Protein AF-H1VXU2-F1 (afdb_monomer_lite)

Foldseek 3Di:
DDDDDDDDDDDPPPDDDPPQDDLVLADPLLLVLVLVVLLQVQAAEDEPVGDDDPVSYHYDYPVVLVVVLVVQQVPDPDGDDSVVVNCVRRDRLSPPPVSSSVVSNVLVPDDSVVNVVSSVVSVVVD

pLDDT: mean 88.72, std 13.79, range [36.28, 97.75]

Second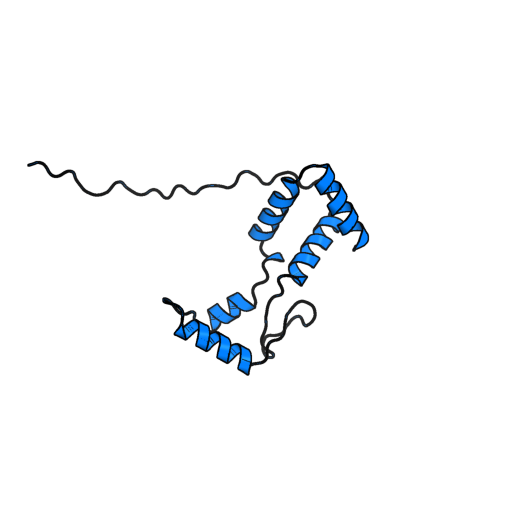ary structure (DSSP, 8-state):
--PPPP---------PPPPPPP-TTS-HHHHHHHHHHHHHHS-EEE-TTT---TTTEEE--HHHHHHHHHHHHHH-SSPPPHHHHHHHHH--GGG-HHHHHHHHHHHHTS-HHHHHHHHHHHHHT-

Sequence (126 aa):
MTTLPKTVPGTAVQVQLPALPTSDFWSETQWAVMMSLLEAVLPSISRPSTLSDPTNQVRVPEADYAAALQLAQNTMKKPPSEEKFQEYLAHNPAKEPKFVESITRTVAALAPAAQRQLGGVMSSLA

Radius of gyration: 21.68 Å; chains: 1; bounding box: 68×40×45 Å

Structure (mmCIF, N/CA/C/O backbone):
data_AF-H1VXU2-F1
#
_entry.id   AF-H1VXU2-F1
#
loop_
_atom_site.group_PDB
_atom_site.id
_atom_site.type_symbol
_atom_site.label_atom_id
_atom_site.label_alt_id
_atom_site.label_comp_id
_atom_site.label_asym_id
_atom_site.label_entity_id
_atom_site.label_seq_id
_atom_site.pdbx_PDB_ins_code
_atom_site.Cartn_x
_atom_site.Cartn_y
_atom_site.Cartn_z
_atom_site.occupancy
_atom_site.B_iso_or_equiv
_atom_site.auth_seq_id
_atom_site.auth_comp_id
_atom_site.auth_asym_id
_atom_site.auth_atom_id
_atom_site.pdbx_PDB_model_num
ATOM 1 N N . MET A 1 1 ? -49.268 27.243 -21.255 1.00 42.94 1 MET A N 1
ATOM 2 C CA . MET A 1 1 ? -48.640 26.507 -20.141 1.00 42.94 1 MET A CA 1
ATOM 3 C C . MET A 1 1 ? -48.536 25.053 -20.564 1.00 42.94 1 MET A C 1
ATOM 5 O O . MET A 1 1 ? -49.566 24.403 -20.651 1.00 42.94 1 MET A O 1
ATOM 9 N N . THR A 1 2 ? -47.333 24.574 -20.877 1.00 36.28 2 THR A N 1
ATOM 10 C CA . THR A 1 2 ? -47.090 23.156 -21.184 1.00 36.28 2 THR A CA 1
ATOM 11 C C .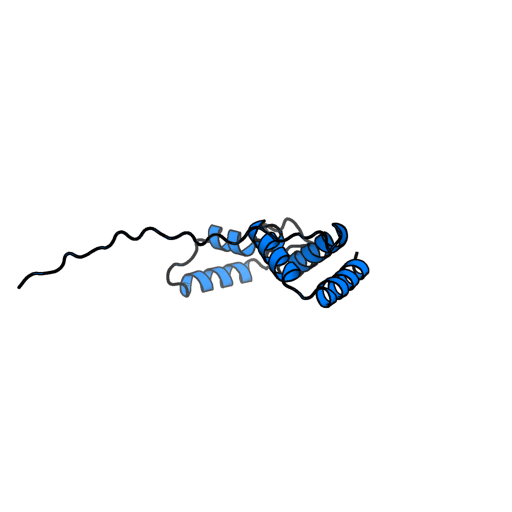 THR A 1 2 ? -45.840 22.751 -20.422 1.00 36.28 2 THR A C 1
ATOM 13 O O . THR A 1 2 ? -44.735 23.180 -20.741 1.00 36.28 2 THR A O 1
ATOM 16 N N . THR A 1 3 ? -46.044 22.018 -19.336 1.00 47.22 3 THR A N 1
ATOM 17 C CA . THR A 1 3 ? -44.997 21.490 -18.464 1.00 47.22 3 THR A CA 1
ATOM 18 C C . THR A 1 3 ? -44.279 20.343 -19.166 1.00 47.22 3 THR A C 1
ATOM 20 O O . THR A 1 3 ? -44.913 19.354 -19.533 1.00 47.22 3 THR A O 1
ATOM 23 N N . LEU A 1 4 ? -42.963 20.476 -19.345 1.00 42.34 4 LEU A N 1
ATOM 24 C CA . LEU A 1 4 ? -42.095 19.411 -19.844 1.00 42.34 4 LEU A CA 1
ATOM 25 C C . LEU A 1 4 ? -42.043 18.267 -18.806 1.00 42.34 4 LEU A C 1
ATOM 27 O O . LEU A 1 4 ? -41.849 18.553 -17.619 1.00 42.34 4 LEU A O 1
ATOM 31 N N . PRO A 1 5 ? -42.213 16.991 -19.195 1.00 41.78 5 PRO A N 1
ATOM 32 C CA . PRO A 1 5 ? -42.133 15.880 -18.259 1.00 41.78 5 PRO A CA 1
ATOM 33 C C . PRO A 1 5 ? -40.711 15.679 -17.719 1.00 41.78 5 PRO A C 1
ATOM 35 O O . PRO A 1 5 ? -39.707 15.784 -18.421 1.00 41.78 5 PRO A O 1
ATOM 38 N N . LYS A 1 6 ? -40.673 15.390 -16.418 1.00 57.94 6 LYS A N 1
ATOM 39 C CA . LYS A 1 6 ? -39.517 15.076 -15.575 1.00 57.94 6 LYS A CA 1
ATOM 40 C C . LYS A 1 6 ? -39.040 13.642 -15.877 1.00 57.94 6 LYS A C 1
ATOM 42 O O . LYS A 1 6 ? -39.880 12.760 -16.009 1.00 57.94 6 LYS A O 1
ATOM 47 N N . THR A 1 7 ? -37.716 13.432 -15.862 1.00 48.66 7 THR A N 1
ATOM 48 C CA . THR A 1 7 ? -36.933 12.165 -15.925 1.00 48.66 7 THR A CA 1
ATOM 49 C C . THR A 1 7 ? -36.453 11.673 -17.304 1.00 48.66 7 THR A C 1
ATOM 51 O O . THR A 1 7 ? -37.210 11.149 -18.110 1.00 48.66 7 THR A O 1
ATOM 54 N N . VAL A 1 8 ? -35.134 11.791 -17.523 1.00 57.72 8 VAL A N 1
ATOM 55 C CA . VAL A 1 8 ? -34.362 11.012 -18.504 1.00 57.72 8 VAL A CA 1
ATOM 56 C C . VAL A 1 8 ? -33.832 9.769 -17.771 1.00 57.72 8 VAL A C 1
ATOM 58 O O . VAL A 1 8 ? -33.260 9.935 -16.689 1.00 57.72 8 VAL A O 1
ATOM 61 N N . PRO A 1 9 ? -34.012 8.540 -18.290 1.00 51.91 9 PRO A N 1
ATOM 62 C CA . PRO A 1 9 ? -33.520 7.325 -17.644 1.00 51.91 9 PRO A CA 1
ATOM 63 C C . PRO A 1 9 ? -31.990 7.341 -17.554 1.00 51.91 9 PRO A C 1
ATOM 65 O O . PRO A 1 9 ? -31.288 7.279 -18.563 1.00 51.91 9 PRO A O 1
ATOM 68 N N . GLY A 1 10 ? -31.472 7.435 -16.330 1.00 60.53 10 GLY A N 1
ATOM 69 C CA . GLY A 1 10 ? -30.048 7.340 -16.034 1.00 60.53 10 GLY A CA 1
ATOM 70 C C . GLY A 1 10 ? -29.547 5.917 -16.249 1.00 60.53 10 GLY A C 1
ATOM 71 O O . GLY A 1 10 ? -29.593 5.096 -15.338 1.00 60.53 10 GLY A O 1
ATOM 72 N N . THR A 1 11 ? -29.051 5.625 -17.449 1.00 55.53 11 THR A N 1
ATOM 73 C CA . THR A 1 11 ? -28.187 4.461 -17.658 1.00 55.53 11 THR A CA 1
ATOM 74 C C . THR A 1 11 ? -26.827 4.815 -17.075 1.00 55.53 11 THR A C 1
ATOM 76 O O . THR A 1 11 ? -26.173 5.742 -17.551 1.00 55.53 11 THR A O 1
ATOM 79 N N . ALA A 1 12 ? -26.413 4.124 -16.014 1.00 60.25 12 ALA A N 1
ATOM 80 C CA . ALA A 1 12 ? -25.062 4.254 -15.489 1.00 60.25 12 ALA A CA 1
ATOM 81 C C . ALA A 1 12 ? -24.074 3.822 -16.583 1.00 60.25 12 ALA A C 1
ATOM 83 O O . ALA A 1 12 ? -23.939 2.632 -16.867 1.00 60.25 12 ALA A O 1
ATOM 84 N N . VAL A 1 13 ? -23.412 4.784 -17.229 1.00 66.00 13 VAL A N 1
ATOM 85 C CA . VAL A 1 13 ? -22.308 4.500 -18.149 1.00 66.00 13 VAL A CA 1
ATOM 86 C C . VAL A 1 13 ? -21.151 3.992 -17.295 1.00 66.00 13 VAL A C 1
ATOM 88 O O . VAL A 1 13 ? -20.478 4.765 -16.617 1.00 66.00 13 VAL A O 1
ATOM 91 N N . GLN A 1 14 ? -20.967 2.674 -17.268 1.00 65.88 14 GLN A N 1
ATOM 92 C CA . GLN A 1 14 ? -19.825 2.045 -16.615 1.00 65.88 14 GLN A CA 1
ATOM 93 C C . GLN A 1 14 ? -18.578 2.376 -17.439 1.00 65.88 14 GLN A C 1
ATOM 95 O O . GLN A 1 14 ? -18.378 1.827 -18.522 1.00 65.88 14 GLN A O 1
ATOM 100 N N . VAL A 1 15 ? -17.762 3.311 -16.950 1.00 74.75 15 VAL A N 1
ATOM 101 C CA . VAL A 1 15 ? -16.468 3.632 -17.560 1.00 74.75 15 VAL A CA 1
ATOM 102 C C . VAL A 1 15 ? -15.545 2.438 -17.338 1.00 74.75 15 VAL A C 1
ATOM 104 O O . VAL A 1 15 ? -15.127 2.165 -16.215 1.00 74.75 15 VAL A O 1
ATOM 107 N N . GLN A 1 16 ? -15.262 1.698 -18.406 1.00 78.88 16 GLN A N 1
ATOM 108 C CA . GLN A 1 16 ? -14.324 0.581 -18.375 1.00 78.88 16 GLN A CA 1
ATOM 109 C C . GLN A 1 16 ? -12.904 1.116 -18.538 1.00 78.88 16 GLN A C 1
ATOM 111 O O . GLN A 1 16 ? -12.630 1.916 -19.436 1.00 78.88 16 GLN A O 1
ATOM 116 N N . LEU A 1 17 ? -11.998 0.681 -17.661 1.00 79.44 17 LEU A N 1
ATOM 117 C CA . LEU A 1 17 ? -10.579 0.970 -17.833 1.00 79.44 17 LEU A CA 1
ATOM 118 C C . LEU A 1 17 ? -10.082 0.298 -19.126 1.00 79.44 17 LEU A C 1
ATOM 120 O O . LEU A 1 17 ? -10.545 -0.800 -19.449 1.00 79.44 17 LEU A O 1
ATOM 124 N N . PRO A 1 18 ? -9.133 0.917 -19.854 1.00 83.19 18 PRO A N 1
ATOM 125 C CA . PRO A 1 18 ? -8.482 0.276 -20.994 1.00 83.19 18 PRO A CA 1
ATOM 126 C C . PRO A 1 18 ? -7.907 -1.093 -20.613 1.00 83.19 18 PRO A C 1
ATOM 128 O O . PRO A 1 18 ? -7.667 -1.351 -19.435 1.00 83.19 18 PRO A O 1
ATOM 131 N N . ALA A 1 19 ? -7.610 -1.961 -21.581 1.00 85.50 19 ALA A N 1
ATOM 132 C CA . ALA A 1 19 ? -6.907 -3.215 -21.295 1.00 85.50 19 ALA A CA 1
ATOM 133 C C . ALA A 1 19 ? -5.612 -2.963 -20.494 1.00 85.50 19 ALA A C 1
ATOM 135 O O . ALA A 1 19 ? -5.022 -1.877 -20.570 1.00 85.50 19 ALA A O 1
ATOM 136 N N . LEU A 1 20 ? -5.210 -3.922 -19.656 1.00 84.94 20 LEU A N 1
ATOM 137 C CA . LEU A 1 20 ? -3.967 -3.802 -18.897 1.00 84.94 20 LEU A CA 1
ATOM 138 C C . LEU A 1 20 ? -2.783 -3.767 -19.888 1.00 84.94 20 LEU A C 1
ATOM 140 O O . LEU A 1 20 ? -2.749 -4.602 -20.794 1.00 84.94 20 LEU A O 1
ATOM 144 N N . PRO A 1 21 ? -1.857 -2.796 -19.779 1.00 84.81 21 PRO A N 1
ATOM 145 C CA . PRO A 1 21 ? -0.673 -2.752 -20.632 1.00 84.81 21 PRO A CA 1
ATOM 146 C C . PRO A 1 21 ? 0.242 -3.951 -20.353 1.00 84.81 21 PRO A C 1
ATOM 148 O O . PRO A 1 21 ? 0.149 -4.576 -19.294 1.00 84.81 21 PRO A O 1
ATOM 151 N N . THR A 1 22 ? 1.139 -4.266 -21.290 1.00 85.56 22 THR A N 1
ATOM 152 C CA . THR A 1 22 ? 2.119 -5.338 -21.080 1.00 85.56 22 THR A CA 1
ATOM 153 C C . THR A 1 22 ? 3.061 -4.983 -19.926 1.00 85.56 22 THR A C 1
ATOM 155 O O . THR A 1 22 ? 3.445 -3.827 -19.743 1.00 85.56 22 THR A O 1
ATOM 158 N N . SER A 1 23 ? 3.401 -5.989 -19.122 1.00 86.69 23 SER A N 1
ATOM 159 C CA . SER A 1 23 ? 4.253 -5.875 -17.930 1.00 86.69 23 SER A CA 1
ATOM 160 C C . SER A 1 23 ? 5.571 -6.646 -18.073 1.00 86.69 23 SER A C 1
ATOM 162 O O . SER A 1 23 ? 6.241 -6.931 -17.082 1.00 86.69 23 SER A O 1
ATOM 164 N N . ASP A 1 24 ? 5.930 -6.993 -19.308 1.00 91.56 24 ASP A N 1
ATOM 165 C CA . ASP A 1 24 ? 7.081 -7.809 -19.705 1.00 91.56 24 ASP A CA 1
ATOM 166 C C . ASP A 1 24 ? 8.428 -7.075 -19.605 1.00 91.56 24 ASP A C 1
ATOM 168 O O . ASP A 1 24 ? 9.488 -7.683 -19.737 1.00 91.56 24 ASP A O 1
ATOM 172 N N . PHE A 1 25 ? 8.404 -5.773 -19.318 1.00 93.50 25 PHE A N 1
ATOM 173 C CA . PHE A 1 25 ? 9.605 -4.971 -19.085 1.00 93.50 25 PHE A CA 1
ATOM 174 C C . PHE A 1 25 ? 10.319 -5.294 -17.761 1.00 93.50 25 PHE A C 1
ATOM 176 O O . PHE A 1 25 ? 11.479 -4.907 -17.603 1.00 93.50 25 PHE A O 1
ATOM 183 N N . TRP A 1 26 ? 9.653 -5.981 -16.827 1.00 95.81 26 TRP A N 1
ATOM 184 C CA . TRP A 1 26 ? 10.219 -6.465 -15.565 1.00 95.81 26 TRP A CA 1
ATOM 185 C C . TRP A 1 26 ? 10.047 -7.975 -15.418 1.00 95.81 26 TRP A C 1
ATOM 187 O O . TRP A 1 26 ? 9.077 -8.556 -15.903 1.00 95.81 26 TRP A O 1
ATOM 197 N N . SER A 1 27 ? 10.980 -8.602 -14.701 1.00 96.25 27 SER A N 1
ATOM 198 C CA . SER A 1 27 ? 10.876 -10.012 -14.329 1.00 96.25 27 SER A CA 1
ATOM 199 C C . SER A 1 27 ? 9.840 -10.234 -13.226 1.00 96.25 27 SER A C 1
ATOM 201 O O . SER A 1 27 ? 9.488 -9.319 -12.479 1.00 96.25 27 SER A O 1
ATOM 203 N N . GLU A 1 28 ? 9.395 -11.482 -13.073 1.00 94.75 28 GLU A N 1
ATOM 204 C CA . GLU A 1 28 ? 8.505 -11.886 -11.979 1.00 94.75 28 GLU A CA 1
ATOM 205 C C . GLU A 1 28 ? 9.087 -11.528 -10.603 1.00 94.75 28 GLU A C 1
ATOM 207 O O . GLU A 1 28 ? 8.376 -11.001 -9.755 1.00 94.75 28 GLU A O 1
ATOM 212 N N . THR A 1 29 ? 10.398 -11.708 -10.406 1.00 96.38 29 THR A N 1
ATOM 213 C CA . THR A 1 29 ? 11.083 -11.333 -9.160 1.00 96.38 29 THR A CA 1
ATOM 214 C C . THR A 1 29 ? 10.999 -9.834 -8.882 1.00 96.38 29 THR A C 1
ATOM 216 O O . THR A 1 29 ? 10.716 -9.438 -7.756 1.00 96.38 29 THR A O 1
ATOM 219 N N . GLN A 1 30 ? 11.203 -8.983 -9.893 1.00 96.44 30 GLN A N 1
ATOM 220 C CA . GLN A 1 30 ? 11.115 -7.528 -9.715 1.00 96.44 30 GLN A CA 1
ATOM 221 C C . GLN A 1 30 ? 9.693 -7.098 -9.334 1.00 96.44 30 GLN A C 1
ATOM 223 O O . GLN A 1 30 ? 9.514 -6.251 -8.457 1.00 96.44 30 GLN A O 1
ATOM 228 N N . TRP A 1 31 ? 8.681 -7.714 -9.950 1.00 95.44 31 TRP A N 1
ATOM 229 C CA . TRP A 1 31 ? 7.285 -7.497 -9.578 1.00 95.44 31 TRP A CA 1
ATOM 230 C C . TRP A 1 31 ? 6.974 -7.995 -8.167 1.00 95.44 31 TRP A C 1
ATOM 232 O O . TRP A 1 31 ? 6.319 -7.278 -7.413 1.00 95.44 31 TRP A O 1
ATOM 242 N N . ALA A 1 32 ? 7.473 -9.173 -7.790 1.00 94.81 32 ALA A N 1
ATOM 243 C CA . ALA A 1 32 ? 7.288 -9.731 -6.456 1.00 94.81 32 ALA A CA 1
ATOM 244 C C . ALA A 1 32 ? 7.868 -8.804 -5.380 1.00 94.81 32 ALA A C 1
ATOM 246 O O . ALA A 1 32 ? 7.161 -8.459 -4.438 1.00 94.81 32 ALA A O 1
ATOM 247 N N . VAL A 1 33 ? 9.098 -8.310 -5.568 1.00 96.06 33 VAL A N 1
ATOM 248 C CA . VAL A 1 33 ? 9.725 -7.343 -4.653 1.00 96.06 33 VAL A CA 1
ATOM 249 C C . VAL A 1 33 ? 8.889 -6.069 -4.535 1.00 96.06 33 VAL A C 1
ATOM 251 O O . VAL A 1 33 ? 8.632 -5.610 -3.424 1.00 96.06 33 VAL A O 1
ATOM 254 N N . MET A 1 34 ? 8.405 -5.513 -5.652 1.00 95.12 34 MET A N 1
ATOM 255 C CA . MET A 1 34 ? 7.526 -4.338 -5.619 1.00 95.12 34 MET A CA 1
ATOM 256 C C . MET A 1 34 ? 6.255 -4.603 -4.799 1.00 95.12 34 MET A C 1
ATOM 258 O O . MET A 1 34 ? 5.866 -3.766 -3.985 1.00 95.12 34 MET A O 1
ATOM 262 N N . MET A 1 35 ? 5.609 -5.759 -4.982 1.00 93.31 35 MET A N 1
ATOM 263 C CA . MET A 1 35 ? 4.401 -6.107 -4.225 1.00 93.31 35 MET A CA 1
ATOM 264 C C . MET A 1 35 ? 4.698 -6.311 -2.736 1.00 93.31 35 MET A C 1
ATOM 266 O O . MET A 1 35 ? 3.929 -5.838 -1.902 1.00 93.31 35 MET A O 1
ATOM 270 N N . SER A 1 36 ? 5.830 -6.927 -2.389 1.00 92.38 36 SER A N 1
ATOM 271 C CA . SER A 1 36 ? 6.266 -7.069 -0.995 1.00 92.38 36 SER A CA 1
ATOM 272 C C . SER A 1 36 ? 6.540 -5.718 -0.335 1.00 92.38 36 SER A C 1
ATOM 274 O O . SER A 1 36 ? 6.158 -5.507 0.813 1.00 92.38 36 SER A O 1
ATOM 276 N N . LEU A 1 37 ? 7.144 -4.769 -1.059 1.00 93.75 37 LEU A N 1
ATOM 277 C CA . LEU A 1 37 ? 7.331 -3.406 -0.555 1.00 93.75 37 LEU A CA 1
ATOM 278 C C . LEU A 1 37 ? 5.989 -2.710 -0.314 1.00 93.75 37 LEU A C 1
ATOM 280 O O . LEU A 1 37 ? 5.833 -2.040 0.703 1.00 93.75 37 LEU A O 1
ATOM 284 N N . LEU A 1 38 ? 5.017 -2.885 -1.213 1.00 93.00 38 LEU A N 1
ATOM 285 C CA . LEU A 1 38 ? 3.671 -2.332 -1.049 1.00 93.00 38 LEU A CA 1
ATOM 286 C C . LEU A 1 38 ? 2.925 -2.947 0.137 1.00 93.00 38 LEU A C 1
ATOM 288 O O . LEU A 1 38 ? 2.289 -2.206 0.879 1.00 93.00 38 LEU A O 1
ATOM 292 N N . GLU A 1 39 ? 3.042 -4.259 0.353 1.00 89.62 39 GLU A N 1
ATOM 293 C CA . GLU A 1 39 ? 2.510 -4.932 1.546 1.00 89.62 39 GLU A CA 1
ATOM 294 C C . GLU A 1 39 ? 3.154 -4.387 2.831 1.00 89.62 39 GLU A C 1
ATOM 296 O O . GLU A 1 39 ? 2.456 -4.161 3.817 1.00 89.62 39 GLU A O 1
ATOM 301 N N . ALA A 1 40 ? 4.456 -4.092 2.803 1.00 90.31 40 ALA A N 1
ATOM 302 C CA . ALA A 1 40 ? 5.162 -3.527 3.949 1.00 90.31 40 ALA A CA 1
ATOM 303 C C . ALA A 1 40 ? 4.757 -2.073 4.264 1.00 90.31 40 ALA A C 1
ATOM 305 O O . ALA A 1 40 ? 4.697 -1.701 5.436 1.00 90.31 40 ALA A O 1
ATOM 306 N N . VAL A 1 41 ? 4.487 -1.236 3.250 1.00 90.88 41 VAL A N 1
ATOM 307 C CA . VAL A 1 41 ? 4.082 0.173 3.465 1.00 90.88 41 VAL A CA 1
ATOM 308 C C . VAL A 1 41 ? 2.576 0.364 3.656 1.00 90.88 41 VAL A C 1
ATOM 310 O O . VAL A 1 41 ? 2.159 1.386 4.199 1.00 90.88 41 VAL A O 1
ATOM 313 N N . LEU A 1 42 ? 1.762 -0.610 3.242 1.00 90.00 42 LEU A N 1
ATOM 314 C CA . LEU A 1 42 ? 0.314 -0.654 3.456 1.00 90.00 42 LEU A CA 1
ATOM 315 C C . LEU A 1 42 ? -0.057 -1.879 4.307 1.00 90.00 42 LEU A C 1
ATOM 317 O O . LEU A 1 42 ? -0.806 -2.744 3.842 1.00 90.00 42 LEU A O 1
ATOM 321 N N . PRO A 1 43 ? 0.466 -1.985 5.542 1.00 89.31 43 PRO A N 1
ATOM 322 C CA . PRO A 1 43 ? 0.249 -3.168 6.346 1.00 89.31 43 PRO A CA 1
ATOM 323 C C . PRO A 1 43 ? -1.206 -3.243 6.798 1.00 89.31 43 PRO A C 1
ATOM 325 O O . PRO A 1 43 ? -1.810 -2.253 7.220 1.00 89.31 43 PRO A O 1
ATOM 328 N N . SER A 1 44 ? -1.745 -4.457 6.788 1.00 93.62 44 SER A N 1
ATOM 329 C CA . SER A 1 44 ? -2.987 -4.747 7.500 1.00 93.62 44 SER A CA 1
ATOM 330 C C . SER A 1 44 ? -2.791 -4.565 9.009 1.00 93.62 44 SER A C 1
ATOM 332 O O . SER A 1 44 ? -1.734 -4.869 9.563 1.00 93.62 44 SER A O 1
ATOM 334 N N . ILE A 1 45 ? -3.820 -4.084 9.689 1.00 95.44 45 ILE A N 1
ATOM 335 C CA . ILE A 1 45 ? -3.829 -3.792 11.119 1.00 95.44 45 ILE A CA 1
ATOM 336 C C . ILE A 1 45 ? -4.711 -4.817 11.830 1.00 95.44 45 ILE A C 1
ATOM 338 O O . ILE A 1 45 ? -5.838 -5.086 11.411 1.00 95.44 45 ILE A O 1
ATOM 342 N N . SER A 1 46 ? -4.217 -5.374 12.934 1.00 95.00 46 SER A N 1
ATOM 343 C CA . SER A 1 46 ? -4.930 -6.386 13.712 1.00 95.00 46 SER A CA 1
ATOM 344 C C . SER A 1 46 ? -4.877 -6.118 15.214 1.00 95.00 46 SER A C 1
ATOM 346 O O . SER A 1 46 ? -3.956 -5.500 15.757 1.00 95.00 46 SER A O 1
ATOM 348 N N . ARG A 1 47 ? -5.904 -6.608 15.909 1.00 94.69 47 ARG A N 1
ATOM 349 C CA . ARG A 1 47 ? -5.943 -6.673 17.37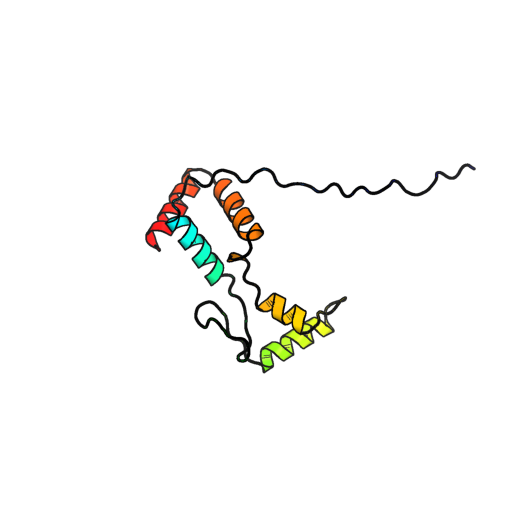4 1.00 94.69 47 ARG A CA 1
ATOM 350 C C . ARG A 1 47 ? -5.167 -7.889 17.874 1.00 94.69 47 ARG A C 1
ATOM 352 O O . ARG A 1 47 ? -5.040 -8.854 17.120 1.00 94.69 47 ARG A O 1
ATOM 359 N N . PRO A 1 48 ? -4.751 -7.951 19.154 1.00 93.12 48 PRO A N 1
ATOM 360 C CA . PRO A 1 48 ? -4.053 -9.115 19.697 1.00 93.12 48 PRO A CA 1
ATOM 361 C C . PRO A 1 48 ? -4.810 -10.433 19.488 1.00 93.12 48 PRO A C 1
ATOM 363 O O . PRO A 1 48 ? -4.190 -11.457 19.238 1.00 93.12 48 PRO A O 1
ATOM 366 N N . SER A 1 49 ? -6.141 -10.389 19.556 1.00 92.69 49 SER A N 1
ATOM 367 C CA . SER A 1 49 ? -7.043 -11.532 19.365 1.00 92.69 49 SER A CA 1
ATOM 368 C C . SER A 1 49 ? -7.165 -12.016 17.913 1.00 92.69 49 SER A C 1
ATOM 370 O O . SER A 1 49 ? -7.608 -13.136 17.680 1.00 92.69 49 SER A O 1
ATOM 372 N N . THR A 1 50 ? -6.787 -11.184 16.939 1.00 92.94 50 THR A N 1
ATOM 373 C CA . THR A 1 50 ? -6.982 -11.427 15.493 1.00 92.94 50 THR A CA 1
ATOM 374 C C . THR A 1 50 ? -5.673 -11.416 14.702 1.00 92.94 50 THR A C 1
ATOM 376 O O . THR A 1 50 ? -5.673 -11.655 13.494 1.00 92.94 50 THR A O 1
ATOM 379 N N . LEU A 1 51 ? -4.554 -11.156 15.382 1.00 93.44 51 LEU A N 1
ATOM 380 C CA . LEU A 1 51 ? -3.218 -11.201 14.812 1.00 93.44 51 LEU A CA 1
ATOM 381 C C . LEU A 1 51 ? -2.914 -12.621 14.328 1.00 93.44 51 LEU A C 1
ATOM 383 O O . LEU A 1 51 ? -2.889 -13.567 15.113 1.00 93.44 51 LEU A O 1
ATOM 387 N N . SER A 1 52 ? -2.671 -12.747 13.029 1.00 92.00 52 SER A N 1
ATOM 388 C CA . SER A 1 52 ? -2.388 -14.023 12.358 1.00 92.00 52 SER A CA 1
ATOM 389 C C . SER A 1 52 ? -1.026 -14.035 11.672 1.00 92.00 52 SER A C 1
ATOM 391 O O . SER A 1 52 ? -0.426 -15.097 11.541 1.00 92.00 52 SER A O 1
ATOM 393 N N . ASP A 1 53 ? -0.516 -12.863 11.290 1.00 89.25 53 ASP A N 1
ATOM 394 C CA . ASP A 1 53 ? 0.784 -12.696 10.644 1.00 89.25 53 ASP A CA 1
ATOM 395 C C . ASP A 1 53 ? 1.595 -11.609 11.371 1.00 89.25 53 ASP A C 1
ATOM 397 O O . ASP A 1 53 ? 1.436 -10.424 11.080 1.00 89.25 53 ASP A O 1
ATOM 401 N N . PRO A 1 54 ? 2.465 -11.975 12.329 1.00 87.19 54 PRO A N 1
ATOM 402 C CA . PRO A 1 54 ? 3.276 -11.013 13.075 1.00 87.19 54 PRO A CA 1
ATOM 403 C C . PRO A 1 54 ? 4.304 -10.254 12.227 1.00 87.19 54 PRO A C 1
ATOM 405 O O . PRO A 1 54 ? 4.890 -9.294 12.722 1.00 87.19 54 PRO A O 1
ATOM 408 N N . THR A 1 55 ? 4.567 -10.703 10.997 1.00 86.19 55 THR A N 1
ATOM 409 C CA . THR A 1 55 ? 5.555 -10.095 10.103 1.00 86.19 55 THR A CA 1
ATOM 410 C C . THR A 1 55 ? 4.927 -8.997 9.253 1.00 86.19 55 THR A C 1
ATOM 412 O O . THR A 1 55 ? 5.518 -7.928 9.131 1.00 86.19 55 THR A O 1
ATOM 415 N N . ASN A 1 56 ? 3.729 -9.234 8.708 1.00 84.62 56 ASN A N 1
ATOM 416 C CA . AS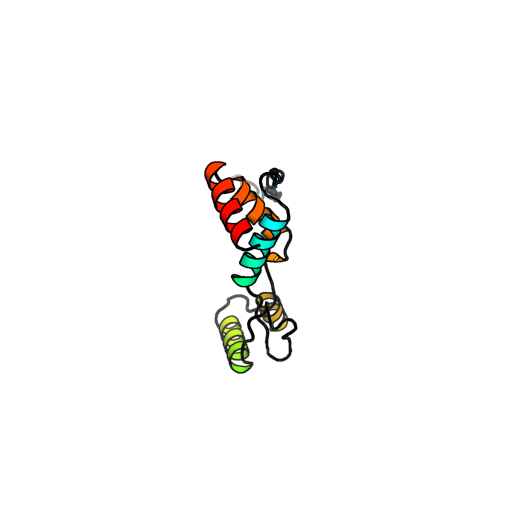N A 1 56 ? 3.073 -8.303 7.777 1.00 84.62 56 ASN A CA 1
ATOM 417 C C . ASN A 1 56 ? 1.858 -7.568 8.372 1.00 84.62 56 ASN A C 1
ATOM 419 O O . ASN A 1 56 ? 1.249 -6.738 7.693 1.00 84.62 56 ASN A O 1
ATOM 423 N N . GLN A 1 57 ? 1.479 -7.854 9.626 1.00 92.56 57 GLN A N 1
ATOM 424 C CA . GLN A 1 57 ? 0.423 -7.121 10.329 1.00 92.56 57 GLN A CA 1
ATOM 425 C C . GLN A 1 57 ? 0.969 -6.211 11.423 1.00 92.56 57 GLN A C 1
ATOM 427 O O . GLN A 1 57 ? 1.784 -6.605 12.258 1.00 92.56 57 GLN A O 1
ATOM 432 N N . VAL A 1 58 ? 0.417 -5.003 11.487 1.00 94.50 58 VAL A N 1
ATOM 433 C CA . VAL A 1 58 ? 0.629 -4.096 12.612 1.00 94.50 58 VAL A CA 1
ATOM 434 C C . VAL A 1 58 ? -0.341 -4.464 13.727 1.00 94.50 58 VAL A C 1
ATOM 436 O O . VAL A 1 58 ? -1.559 -4.351 13.586 1.00 94.50 58 VAL A O 1
ATOM 439 N N . ARG A 1 59 ? 0.212 -4.883 14.866 1.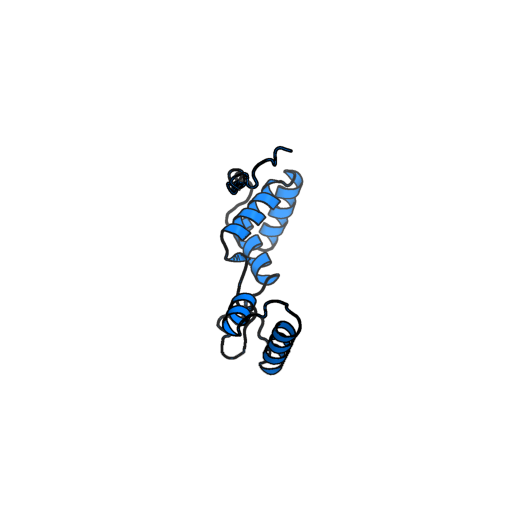00 95.56 59 ARG A N 1
ATOM 440 C CA . ARG A 1 59 ? -0.559 -5.158 16.079 1.00 95.56 59 ARG A CA 1
ATOM 441 C C . ARG A 1 59 ? -0.894 -3.854 16.802 1.00 95.56 59 ARG A C 1
ATOM 443 O O . ARG A 1 59 ? 0.010 -3.127 17.208 1.00 95.56 59 ARG A O 1
ATOM 450 N N . VAL A 1 60 ? -2.176 -3.622 17.059 1.00 96.12 60 VAL A N 1
ATOM 451 C CA . VAL A 1 60 ? -2.672 -2.479 17.842 1.00 96.12 60 VAL A CA 1
ATOM 452 C C . VAL A 1 60 ? -3.237 -2.963 19.184 1.00 96.12 60 VAL A C 1
ATOM 454 O O . VAL A 1 60 ? -3.897 -4.003 19.213 1.00 96.12 60 VAL A O 1
ATOM 457 N N . PRO A 1 61 ? -2.987 -2.272 20.313 1.00 96.56 61 PRO A N 1
ATOM 458 C CA . PRO A 1 61 ? -3.611 -2.591 21.599 1.00 96.56 61 PRO A CA 1
ATOM 459 C C . PRO A 1 61 ? -5.147 -2.518 21.564 1.00 96.56 61 PRO A C 1
ATOM 461 O O . PRO A 1 61 ? -5.724 -1.682 20.877 1.00 96.56 61 PRO A O 1
ATOM 464 N N . GLU A 1 62 ? -5.825 -3.344 22.369 1.00 95.62 62 GLU A N 1
ATOM 465 C CA . GLU A 1 62 ? -7.302 -3.359 22.436 1.00 95.62 62 GLU A CA 1
ATOM 466 C C . GLU A 1 62 ? -7.896 -1.990 22.815 1.00 95.62 62 GLU A C 1
ATOM 468 O O . GLU A 1 62 ? -8.915 -1.579 22.264 1.00 95.62 62 GLU A O 1
ATOM 473 N N . ALA A 1 63 ? -7.238 -1.252 23.716 1.00 96.44 63 ALA A N 1
ATOM 474 C CA . ALA A 1 63 ? -7.684 0.078 24.129 1.00 96.44 63 ALA A CA 1
ATOM 475 C C . ALA A 1 63 ? -7.665 1.088 22.967 1.00 96.44 63 ALA A C 1
ATOM 477 O O . ALA A 1 63 ? -8.630 1.830 22.782 1.00 96.44 63 ALA A O 1
ATOM 478 N N . ASP A 1 64 ? -6.604 1.071 22.158 1.00 97.50 64 ASP A N 1
ATOM 479 C CA . ASP A 1 64 ? -6.444 1.977 21.017 1.00 97.50 64 ASP A CA 1
ATOM 480 C C . ASP A 1 64 ? -7.437 1.637 19.902 1.00 97.50 64 ASP A C 1
ATOM 482 O O . ASP A 1 64 ? -8.041 2.531 19.308 1.00 97.50 64 ASP A O 1
ATOM 486 N N . TYR A 1 65 ? -7.672 0.342 19.662 1.00 96.81 65 TYR A N 1
ATOM 487 C CA . TYR A 1 65 ? -8.706 -0.110 18.734 1.00 96.81 65 TYR A CA 1
ATOM 488 C C . TYR A 1 65 ? -10.097 0.372 19.165 1.00 96.81 65 TYR A C 1
ATOM 490 O O . TYR A 1 65 ? -10.830 0.946 18.357 1.00 96.81 65 TYR A O 1
ATOM 498 N N . ALA A 1 66 ? -10.459 0.174 20.437 1.00 96.50 66 ALA A N 1
ATOM 499 C CA . ALA A 1 66 ? -11.760 0.582 20.961 1.00 96.50 66 ALA A CA 1
ATOM 500 C C . A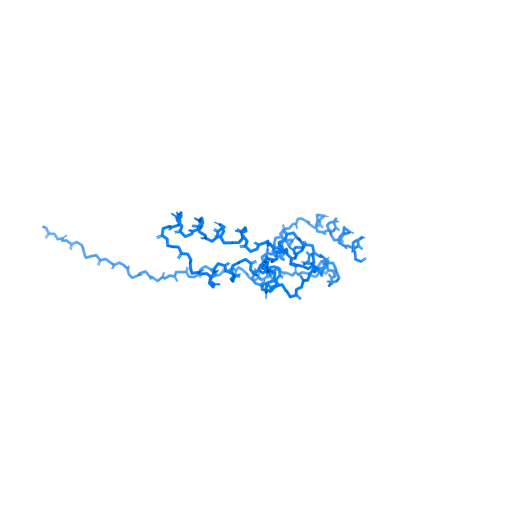LA A 1 66 ? -11.951 2.105 20.880 1.00 96.50 66 ALA A C 1
ATOM 502 O O . ALA A 1 66 ? -13.013 2.571 20.462 1.00 96.50 66 ALA A O 1
ATOM 503 N N . ALA A 1 67 ? -10.915 2.881 21.210 1.00 97.69 67 ALA A N 1
ATOM 504 C CA . ALA A 1 67 ? -10.935 4.335 21.086 1.00 97.69 67 ALA A CA 1
ATOM 505 C C . ALA A 1 67 ? -11.110 4.787 19.624 1.00 97.69 67 ALA A C 1
ATOM 507 O O . ALA A 1 67 ? -11.914 5.678 19.344 1.00 97.69 67 ALA A O 1
ATOM 508 N N . ALA A 1 68 ? -10.409 4.149 18.681 1.00 96.88 68 ALA A N 1
ATOM 509 C CA . ALA A 1 68 ? -10.526 4.451 17.257 1.00 96.88 68 ALA A CA 1
ATOM 510 C C . ALA A 1 68 ? -11.918 4.105 16.698 1.00 96.88 68 ALA A C 1
ATOM 512 O O . ALA A 1 68 ? -12.494 4.899 15.950 1.00 96.88 68 ALA A O 1
ATOM 513 N N . LEU A 1 69 ? -12.491 2.966 17.101 1.00 97.25 69 LEU A N 1
ATOM 514 C CA . LEU A 1 69 ? -13.849 2.579 16.720 1.00 97.25 69 LEU A CA 1
ATOM 515 C C . LEU A 1 69 ? -14.881 3.578 17.256 1.00 97.25 69 LEU A C 1
ATOM 517 O O . LEU A 1 69 ? -15.730 4.044 16.496 1.00 97.25 69 LEU A O 1
ATOM 521 N N . GLN A 1 70 ? -14.783 3.958 18.533 1.00 97.75 70 GLN A N 1
ATOM 522 C CA . GLN A 1 70 ? -15.665 4.969 19.125 1.00 97.75 70 GLN A CA 1
ATOM 523 C C . GLN A 1 70 ? -15.550 6.312 18.399 1.00 97.75 70 GLN A C 1
ATOM 525 O O . GLN A 1 70 ? -16.561 6.950 18.106 1.00 97.75 70 GLN A O 1
ATOM 530 N N . LEU A 1 71 ? -14.331 6.735 18.055 1.00 97.69 71 LEU A N 1
ATOM 531 C CA . LEU A 1 71 ? -14.114 7.955 17.283 1.00 97.69 71 LEU A CA 1
ATOM 532 C C . LEU A 1 71 ? -14.801 7.883 15.912 1.00 97.69 71 LEU A C 1
ATOM 534 O O . LEU A 1 71 ? -15.511 8.818 15.535 1.00 97.69 71 LEU A O 1
ATOM 538 N N . ALA A 1 72 ? -14.633 6.780 15.179 1.00 96.75 72 ALA A N 1
ATOM 539 C CA . ALA A 1 72 ? -15.276 6.581 13.880 1.00 96.75 72 ALA A CA 1
ATOM 540 C C . ALA A 1 72 ? -16.809 6.593 14.003 1.00 96.75 72 ALA A C 1
ATOM 542 O O . ALA A 1 72 ? -17.495 7.253 13.220 1.00 96.75 72 ALA A O 1
ATOM 543 N N . GLN A 1 73 ? -17.348 5.929 15.029 1.00 96.88 73 GLN A N 1
ATOM 544 C CA . GLN A 1 73 ? -18.785 5.873 15.283 1.00 96.88 73 GLN A CA 1
ATOM 545 C C . GLN A 1 73 ? -19.389 7.240 15.627 1.00 96.88 73 GLN A C 1
ATOM 547 O O . GLN A 1 73 ? -20.498 7.548 15.194 1.00 96.88 73 GLN A O 1
ATOM 552 N N . ASN A 1 74 ? -18.649 8.081 16.348 1.00 97.12 74 ASN A N 1
ATOM 553 C CA . ASN A 1 74 ? -19.128 9.394 16.780 1.00 97.12 74 ASN A CA 1
ATOM 554 C C . ASN A 1 74 ? -19.017 10.477 15.697 1.00 97.12 74 ASN A C 1
ATOM 556 O O . ASN A 1 74 ? -19.744 11.468 15.740 1.00 97.12 74 ASN A O 1
ATOM 560 N N . THR A 1 75 ? -18.094 10.328 14.745 1.00 96.69 75 THR A N 1
ATOM 561 C CA . THR A 1 75 ? -17.767 11.388 13.772 1.00 96.69 75 THR A CA 1
ATOM 562 C C . THR A 1 75 ? -18.381 11.171 12.392 1.00 96.69 75 THR A C 1
ATOM 564 O O . THR A 1 75 ? -18.620 12.134 11.658 1.00 96.69 75 THR A O 1
ATOM 567 N N . MET A 1 76 ? -18.656 9.924 12.006 1.00 95.88 76 MET A N 1
ATOM 568 C CA . MET A 1 76 ? -19.151 9.604 10.669 1.00 95.88 76 MET A CA 1
ATOM 569 C C . MET A 1 76 ? -20.675 9.741 10.572 1.00 95.88 76 MET A C 1
ATOM 571 O O . MET A 1 76 ? -21.420 9.246 11.408 1.00 95.88 76 MET A O 1
ATOM 575 N N . LYS A 1 77 ? -21.168 10.325 9.468 1.00 95.75 77 LYS A N 1
ATOM 576 C CA . LYS A 1 77 ? -22.620 10.423 9.182 1.00 95.75 77 LYS A CA 1
ATOM 577 C C . LYS A 1 77 ? -23.316 9.058 9.087 1.00 95.75 77 LYS A C 1
ATOM 579 O O . LYS A 1 77 ? -24.512 8.958 9.335 1.00 95.75 77 LYS A O 1
ATOM 584 N N . LYS A 1 78 ? -22.582 8.037 8.642 1.00 94.75 78 LYS A N 1
ATOM 585 C CA . LYS A 1 78 ? -23.011 6.637 8.563 1.00 94.75 78 LYS A CA 1
ATOM 586 C C . LYS A 1 78 ? -21.917 5.799 9.224 1.00 94.75 78 LYS A C 1
ATOM 588 O O . LYS A 1 78 ? -20.972 5.422 8.530 1.00 94.75 78 LYS A O 1
ATOM 593 N N . PRO A 1 79 ? -21.972 5.621 10.550 1.00 94.81 79 PRO A N 1
ATOM 594 C CA . PRO A 1 79 ? -20.902 4.963 11.282 1.00 94.81 79 PRO A CA 1
ATOM 595 C C . PRO A 1 79 ? -20.799 3.474 10.912 1.00 94.81 79 PRO A C 1
ATOM 597 O O . PRO A 1 79 ? -21.826 2.848 10.628 1.00 94.81 79 PRO A O 1
ATOM 600 N N . PRO A 1 80 ? -19.584 2.898 10.885 1.00 95.31 80 PRO A N 1
ATOM 601 C CA . PRO A 1 80 ? -19.393 1.479 10.613 1.00 95.31 80 PRO A CA 1
ATOM 602 C C . PRO A 1 80 ? -19.811 0.618 11.815 1.00 95.31 80 PRO A C 1
ATOM 604 O O . PRO A 1 80 ? -19.748 1.057 12.967 1.00 95.31 80 PRO A O 1
ATOM 607 N N . SER A 1 81 ? -20.187 -0.636 11.547 1.00 96.81 81 SER A N 1
ATOM 608 C CA . SER A 1 81 ? -20.212 -1.664 12.592 1.00 96.81 81 SER A CA 1
ATOM 609 C C . SER A 1 81 ? -18.781 -2.041 12.994 1.00 96.81 81 SER A C 1
ATOM 611 O O . SER A 1 81 ? -17.832 -1.761 12.254 1.00 96.81 81 SER A O 1
ATOM 613 N N . GLU A 1 82 ? -18.612 -2.688 14.149 1.00 95.25 82 GLU A N 1
ATOM 614 C CA . GLU A 1 82 ? -17.294 -3.171 14.576 1.00 95.25 82 GLU A CA 1
ATOM 615 C C . GLU A 1 82 ? -16.697 -4.145 13.553 1.00 95.25 82 GLU A C 1
ATOM 617 O O . GLU A 1 82 ? -15.517 -4.047 13.232 1.00 95.25 82 GLU A O 1
ATOM 622 N N . GLU A 1 83 ? -17.513 -5.028 12.975 1.00 95.88 83 GLU A N 1
ATOM 623 C CA . GLU A 1 83 ? -17.063 -6.014 11.991 1.00 95.88 83 GLU A CA 1
ATOM 624 C C . GLU A 1 83 ? -16.536 -5.333 10.728 1.00 95.88 83 GLU A C 1
ATOM 626 O O . GLU A 1 83 ? -15.488 -5.711 10.211 1.00 95.88 83 GLU A O 1
ATOM 631 N N . LYS A 1 84 ? -17.230 -4.293 10.246 1.00 95.88 84 LYS A N 1
ATOM 632 C CA . LYS A 1 84 ? -16.806 -3.531 9.062 1.00 95.88 84 LYS A CA 1
ATOM 633 C C . LYS A 1 84 ? -15.560 -2.697 9.326 1.00 95.88 84 LYS A C 1
ATOM 635 O O . LYS A 1 84 ? -14.727 -2.548 8.436 1.00 95.88 84 LYS A O 1
ATOM 640 N N . PHE A 1 85 ? -15.422 -2.167 10.536 1.00 96.44 85 PHE A N 1
ATOM 641 C CA . PHE A 1 85 ? -14.215 -1.466 10.952 1.00 96.44 85 PHE A CA 1
ATOM 642 C C . PHE A 1 85 ? -13.019 -2.423 11.048 1.00 96.44 85 PHE A C 1
ATOM 644 O O . PHE A 1 85 ? -11.949 -2.120 10.521 1.00 96.44 85 PHE A O 1
ATOM 651 N N . GLN A 1 86 ? -13.215 -3.608 11.631 1.00 95.38 86 GLN A N 1
ATOM 652 C CA . GLN A 1 86 ? -12.193 -4.651 11.684 1.00 95.38 86 GLN A CA 1
ATOM 653 C C . GLN A 1 86 ? -11.788 -5.116 10.284 1.00 95.38 86 GLN A C 1
ATOM 655 O O . GLN A 1 86 ? -10.601 -5.239 10.010 1.00 95.38 86 GLN A O 1
ATOM 660 N N . GLU A 1 87 ? -12.757 -5.367 9.401 1.00 94.94 87 GLU A N 1
ATOM 661 C CA . GLU A 1 87 ? -12.508 -5.776 8.015 1.00 94.94 87 GLU A CA 1
ATOM 662 C C . GLU A 1 87 ? -11.680 -4.729 7.266 1.00 94.94 87 GLU A C 1
ATOM 664 O O . GLU A 1 87 ? -10.727 -5.081 6.577 1.00 94.94 87 GLU A O 1
ATOM 669 N N . TYR A 1 88 ? -12.000 -3.444 7.445 1.00 94.38 88 TYR A N 1
ATOM 670 C CA . TYR A 1 88 ? -11.235 -2.346 6.858 1.00 94.38 88 TYR A CA 1
ATOM 671 C C . TYR A 1 88 ? -9.789 -2.313 7.363 1.00 94.38 88 TYR A C 1
ATOM 673 O O . TYR A 1 88 ? -8.867 -2.183 6.565 1.00 94.38 88 TYR A O 1
ATOM 681 N N . LEU A 1 89 ? -9.577 -2.452 8.674 1.00 95.06 89 LEU A N 1
ATOM 682 C CA . LEU A 1 89 ? -8.232 -2.460 9.251 1.00 95.06 89 LEU A CA 1
ATOM 683 C C . LEU A 1 89 ? -7.431 -3.694 8.827 1.00 95.06 89 LEU A C 1
ATOM 685 O O . LEU A 1 89 ? -6.255 -3.574 8.505 1.00 95.06 89 LEU A O 1
ATOM 689 N N . ALA A 1 90 ? -8.066 -4.863 8.767 1.00 94.31 90 ALA A N 1
ATOM 690 C CA . ALA A 1 90 ? -7.430 -6.110 8.355 1.00 94.31 90 ALA A CA 1
ATOM 691 C C . ALA A 1 90 ? -7.171 -6.193 6.838 1.00 94.31 90 ALA A C 1
ATOM 693 O O . ALA A 1 90 ? -6.512 -7.128 6.380 1.00 94.31 90 ALA A O 1
ATOM 694 N N . HIS A 1 91 ? -7.691 -5.251 6.050 1.00 93.69 91 HIS A N 1
ATOM 695 C CA . HIS A 1 91 ? -7.528 -5.248 4.606 1.00 93.69 91 HIS A CA 1
ATOM 696 C C . HIS A 1 91 ? -6.073 -4.959 4.208 1.00 93.69 91 HIS A C 1
ATOM 698 O O . HIS A 1 91 ? -5.437 -4.041 4.718 1.00 93.69 91 HIS A O 1
ATOM 704 N N . ASN A 1 92 ? -5.566 -5.737 3.251 1.00 90.88 92 ASN A N 1
ATOM 705 C CA . ASN A 1 92 ? -4.262 -5.539 2.632 1.00 90.88 92 ASN A CA 1
ATOM 706 C C . ASN A 1 92 ? -4.463 -5.268 1.129 1.00 90.88 92 ASN A C 1
ATOM 708 O O . ASN A 1 92 ? -4.718 -6.217 0.376 1.00 90.88 92 ASN A O 1
ATOM 712 N N . PRO A 1 93 ? -4.326 -4.005 0.680 1.00 89.94 93 PRO A N 1
ATOM 713 C CA . PRO A 1 93 ? -4.521 -3.640 -0.719 1.00 89.94 93 PRO A CA 1
ATOM 714 C C . PRO A 1 93 ? -3.583 -4.376 -1.678 1.00 89.94 93 PRO A C 1
ATOM 716 O O . PRO A 1 93 ? -3.989 -4.709 -2.785 1.00 89.94 93 PRO A O 1
ATOM 719 N N . ALA A 1 94 ? -2.353 -4.698 -1.262 1.00 88.25 94 ALA A N 1
ATOM 720 C CA . ALA A 1 94 ? -1.377 -5.381 -2.117 1.00 88.25 94 ALA A CA 1
ATOM 721 C C . ALA A 1 94 ? -1.824 -6.798 -2.532 1.00 88.25 94 ALA A C 1
ATOM 723 O O . ALA A 1 94 ? -1.312 -7.342 -3.508 1.00 88.25 94 ALA A O 1
ATOM 724 N N . LYS A 1 95 ? -2.811 -7.379 -1.834 1.00 87.50 95 LYS A N 1
ATOM 725 C CA . LYS A 1 95 ? -3.427 -8.674 -2.170 1.00 87.50 95 LYS A CA 1
ATOM 726 C C . LYS A 1 95 ? -4.694 -8.542 -3.023 1.00 87.50 95 LYS A C 1
ATOM 728 O O . LYS A 1 95 ? -5.247 -9.558 -3.441 1.00 87.50 95 LYS A O 1
ATOM 733 N N . GLU A 1 96 ? -5.171 -7.326 -3.301 1.00 92.38 96 GLU A N 1
ATOM 734 C CA . GLU A 1 96 ? -6.350 -7.105 -4.138 1.00 92.38 96 GLU A CA 1
ATOM 735 C C . GLU A 1 96 ? -5.968 -7.005 -5.628 1.00 92.38 96 GLU A C 1
ATOM 737 O O . GLU A 1 96 ? -5.206 -6.110 -6.006 1.00 92.38 96 GLU A O 1
ATOM 742 N N . PRO A 1 97 ? -6.553 -7.831 -6.522 1.00 92.12 97 PRO A N 1
ATOM 743 C CA . PRO A 1 97 ? -6.212 -7.813 -7.948 1.00 92.12 97 PRO A CA 1
ATOM 744 C C . PRO A 1 97 ? -6.344 -6.432 -8.602 1.00 92.12 97 PRO A C 1
ATOM 746 O O . PRO A 1 97 ? -5.478 -6.019 -9.365 1.00 92.12 97 PRO A O 1
ATOM 749 N N . LYS A 1 98 ? -7.386 -5.668 -8.251 1.00 91.19 98 LYS A N 1
ATOM 750 C CA . LYS A 1 98 ? -7.619 -4.322 -8.803 1.00 91.19 98 LYS A CA 1
ATOM 751 C C . LYS A 1 98 ? -6.545 -3.318 -8.395 1.00 91.19 98 LYS A C 1
ATOM 753 O O . LYS A 1 98 ? -6.206 -2.421 -9.173 1.00 91.19 98 LYS A O 1
ATOM 758 N N . PHE A 1 99 ? -6.028 -3.447 -7.177 1.00 92.25 99 PHE A N 1
ATOM 759 C CA . PHE A 1 99 ? -4.944 -2.606 -6.697 1.00 92.25 99 PHE A CA 1
ATOM 760 C C . PHE A 1 99 ? -3.650 -2.954 -7.435 1.00 92.25 99 PHE A C 1
ATOM 762 O O . PHE A 1 99 ? -3.018 -2.060 -7.993 1.00 92.25 99 PHE A O 1
ATOM 769 N N . VAL A 1 100 ? -3.327 -4.248 -7.546 1.00 92.38 100 VAL A N 1
ATOM 770 C CA . VAL A 1 100 ? -2.165 -4.734 -8.310 1.00 92.38 100 VAL A CA 1
ATOM 771 C C . VAL A 1 100 ? -2.220 -4.244 -9.758 1.00 92.38 100 VAL A C 1
ATOM 773 O O . VAL A 1 100 ? -1.268 -3.630 -10.229 1.00 92.38 100 VAL A O 1
ATOM 776 N N . GLU A 1 101 ? -3.360 -4.394 -10.438 1.00 93.12 101 GLU A N 1
ATOM 777 C CA . GLU A 1 101 ? -3.559 -3.881 -11.799 1.00 93.12 101 GLU A CA 1
ATOM 778 C C . GLU A 1 101 ? -3.328 -2.366 -11.899 1.00 93.12 101 GLU A C 1
ATOM 780 O O . GLU A 1 101 ? -2.729 -1.882 -12.862 1.00 93.12 101 GLU A O 1
ATOM 785 N N . SER A 1 102 ? -3.784 -1.599 -10.907 1.00 93.06 102 SER A N 1
ATOM 786 C CA . SER A 1 102 ? -3.601 -0.143 -10.871 1.00 93.06 102 SER A CA 1
ATOM 787 C C . SER A 1 102 ? -2.130 0.241 -10.704 1.00 93.06 102 SER A C 1
ATOM 789 O O . SER A 1 102 ? -1.647 1.163 -11.371 1.00 93.06 102 SER A O 1
ATOM 791 N N . ILE A 1 103 ? -1.390 -0.495 -9.873 1.00 94.50 103 ILE A N 1
ATOM 792 C CA . ILE A 1 103 ? 0.057 -0.326 -9.732 1.00 94.50 103 ILE A CA 1
ATOM 793 C C . ILE A 1 103 ? 0.764 -0.689 -11.038 1.00 94.50 103 ILE A C 1
ATOM 795 O O . ILE A 1 103 ? 1.563 0.106 -11.533 1.00 94.50 103 ILE A O 1
ATOM 799 N N . THR A 1 104 ? 0.427 -1.824 -11.655 1.00 94.00 104 THR A N 1
ATOM 800 C CA . THR A 1 104 ? 1.000 -2.236 -12.943 1.00 94.00 104 THR A CA 1
ATOM 801 C C . THR A 1 104 ? 0.778 -1.173 -14.016 1.00 94.00 104 THR A C 1
ATOM 803 O O . THR A 1 104 ? 1.725 -0.815 -14.712 1.00 94.00 104 THR A O 1
ATOM 806 N N . ARG A 1 105 ? -0.426 -0.587 -14.116 1.00 94.19 105 ARG A N 1
ATOM 807 C CA . ARG A 1 105 ? -0.697 0.540 -15.034 1.00 94.19 105 ARG A CA 1
ATOM 808 C C . ARG A 1 105 ? 0.174 1.748 -14.739 1.00 94.19 105 ARG A C 1
ATOM 810 O O . ARG A 1 105 ? 0.699 2.353 -15.668 1.00 94.19 105 ARG A O 1
ATOM 817 N N . THR A 1 106 ? 0.313 2.093 -13.464 1.00 94.00 106 THR A N 1
ATOM 818 C CA . THR A 1 106 ? 1.106 3.247 -13.030 1.00 94.00 106 THR A CA 1
ATOM 819 C C . THR A 1 106 ? 2.566 3.081 -13.439 1.00 94.00 106 THR A C 1
ATOM 821 O O . THR A 1 106 ? 3.144 3.995 -14.020 1.00 94.00 106 THR A O 1
ATOM 824 N N . VAL A 1 107 ? 3.144 1.898 -13.217 1.00 95.06 107 VAL A N 1
ATOM 825 C CA . VAL A 1 107 ? 4.527 1.592 -13.613 1.00 95.06 107 VAL A CA 1
ATOM 826 C C . VAL A 1 107 ? 4.664 1.514 -15.139 1.00 95.06 107 VAL A C 1
ATOM 828 O O . VAL A 1 107 ? 5.609 2.062 -15.707 1.00 95.06 107 VAL A O 1
ATOM 831 N N . ALA A 1 108 ? 3.706 0.897 -15.832 1.00 94.31 108 ALA A N 1
ATOM 832 C CA . ALA A 1 108 ? 3.709 0.802 -17.291 1.00 94.31 108 ALA A CA 1
ATOM 833 C C . ALA A 1 108 ? 3.575 2.171 -17.985 1.00 94.31 108 ALA A C 1
ATOM 835 O O . ALA A 1 108 ? 4.070 2.344 -19.095 1.00 94.31 108 ALA A O 1
ATOM 836 N N . ALA A 1 109 ? 2.952 3.154 -17.330 1.00 93.50 109 ALA A N 1
ATOM 837 C CA . ALA A 1 109 ? 2.843 4.524 -17.829 1.00 93.50 109 ALA A CA 1
ATOM 838 C C . ALA A 1 109 ? 4.143 5.341 -17.681 1.00 93.50 109 ALA A C 1
ATOM 840 O O . ALA A 1 109 ? 4.243 6.437 -18.235 1.00 93.50 109 ALA A O 1
ATOM 841 N N . LEU A 1 110 ? 5.138 4.841 -16.939 1.00 94.50 110 LEU A N 1
ATOM 842 C CA . LEU A 1 110 ? 6.429 5.508 -16.795 1.00 94.50 110 LEU A CA 1
ATOM 843 C C . LEU A 1 110 ? 7.227 5.476 -18.104 1.00 94.50 110 LEU A C 1
ATOM 845 O O . LEU A 1 110 ? 7.137 4.543 -18.898 1.00 94.50 110 LEU A O 1
ATOM 849 N N . ALA A 1 111 ? 8.094 6.471 -18.293 1.00 96.06 111 ALA A N 1
ATOM 850 C CA . ALA A 1 111 ? 9.050 6.450 -19.394 1.00 96.06 111 ALA A CA 1
ATOM 851 C C . ALA A 1 111 ? 9.981 5.218 -19.288 1.00 96.06 111 ALA A C 1
ATOM 853 O O . ALA A 1 111 ? 10.392 4.869 -18.176 1.00 96.06 111 ALA A O 1
ATOM 854 N N . PRO A 1 112 ? 10.421 4.611 -20.410 1.00 95.44 112 PRO A N 1
ATOM 855 C CA . PRO A 1 112 ? 11.243 3.396 -20.380 1.00 95.44 112 PRO A CA 1
ATOM 856 C C . PRO A 1 112 ? 12.528 3.511 -19.547 1.00 95.44 112 PRO A C 1
ATOM 858 O O . PRO A 1 112 ? 12.973 2.542 -18.940 1.00 95.44 112 PRO A O 1
ATOM 861 N N . ALA A 1 113 ? 13.139 4.700 -19.487 1.00 96.88 113 ALA A N 1
ATOM 862 C CA . ALA A 1 113 ? 14.307 4.939 -18.638 1.00 96.88 113 ALA A CA 1
ATOM 863 C C . ALA A 1 113 ? 13.979 4.792 -17.140 1.00 96.88 113 ALA A C 1
ATOM 865 O O . ALA A 1 113 ? 14.732 4.151 -16.410 1.00 96.88 113 ALA A O 1
ATOM 866 N N . ALA A 1 114 ? 12.833 5.321 -16.702 1.00 97.06 114 ALA A N 1
ATOM 867 C CA . ALA A 1 114 ? 12.373 5.220 -15.320 1.00 97.06 114 ALA A CA 1
ATOM 868 C C . ALA A 1 114 ? 11.966 3.783 -14.961 1.00 97.06 114 ALA A C 1
ATOM 870 O O . ALA A 1 114 ? 12.317 3.310 -13.883 1.00 97.06 114 ALA A O 1
ATOM 871 N N . GLN A 1 115 ? 11.316 3.059 -15.882 1.00 96.56 115 GLN A N 1
ATOM 872 C CA . GLN A 1 115 ? 11.011 1.631 -15.706 1.00 96.56 115 GLN A CA 1
ATOM 873 C C . GLN A 1 115 ? 12.287 0.818 -15.460 1.00 96.56 115 GLN A C 1
ATOM 875 O O . GLN A 1 115 ? 12.353 0.038 -14.513 1.00 96.56 115 GLN A O 1
ATOM 880 N N . ARG A 1 116 ? 13.334 1.036 -16.267 1.00 96.56 116 ARG A N 1
ATOM 881 C CA . ARG A 1 116 ? 14.624 0.345 -16.097 1.00 96.56 116 ARG A CA 1
ATOM 882 C C . ARG A 1 116 ? 15.302 0.700 -14.782 1.00 96.56 116 ARG A C 1
ATOM 884 O O . ARG A 1 116 ? 15.776 -0.197 -14.094 1.00 96.56 116 ARG A O 1
ATOM 891 N N . GLN A 1 117 ? 15.343 1.984 -14.427 1.00 97.38 117 GLN A N 1
ATOM 892 C CA . GLN A 1 117 ? 15.971 2.429 -13.183 1.00 97.38 117 GLN A CA 1
ATOM 893 C C . GLN A 1 117 ? 15.284 1.804 -11.966 1.00 97.38 117 GLN A C 1
ATOM 895 O O . GLN A 1 117 ? 15.954 1.243 -11.103 1.00 97.38 117 GLN A O 1
ATOM 900 N N . LEU A 1 118 ? 13.952 1.854 -11.923 1.00 96.75 118 LEU A N 1
ATOM 901 C CA . LEU A 1 118 ? 13.181 1.278 -10.830 1.00 96.75 118 LEU A CA 1
ATOM 902 C C . LEU A 1 118 ? 13.307 -0.255 -10.796 1.00 96.75 118 LEU A C 1
ATOM 904 O O . LEU A 1 118 ? 13.485 -0.815 -9.720 1.00 96.75 118 LEU A O 1
ATOM 908 N N . GLY A 1 119 ? 13.340 -0.921 -11.954 1.00 96.81 119 GLY A N 1
ATOM 909 C CA . GLY A 1 119 ? 13.611 -2.361 -12.041 1.00 96.81 119 GLY A CA 1
ATOM 910 C C . GLY A 1 119 ? 14.986 -2.741 -11.496 1.00 96.81 119 GLY A C 1
ATOM 911 O O . GLY A 1 119 ? 15.114 -3.733 -10.784 1.00 96.81 119 GLY A O 1
ATOM 912 N N . GLY A 1 120 ? 16.004 -1.914 -11.753 1.00 97.00 120 GLY A N 1
ATOM 913 C CA . GLY A 1 120 ? 17.334 -2.075 -11.163 1.00 97.00 120 GLY A CA 1
ATOM 914 C C . GLY A 1 120 ? 17.315 -1.996 -9.634 1.00 97.00 120 GLY A C 1
ATOM 915 O O . GLY A 1 120 ? 17.956 -2.812 -8.976 1.00 97.00 120 GLY A O 1
ATOM 916 N N . VAL A 1 121 ? 16.528 -1.075 -9.062 1.00 97.00 121 VAL A N 1
ATOM 917 C CA . VAL A 1 121 ? 16.330 -0.998 -7.603 1.00 97.00 121 VAL A CA 1
ATOM 918 C C . VAL A 1 121 ? 15.636 -2.258 -7.084 1.00 97.00 121 VAL A C 1
ATOM 920 O O . VAL A 1 121 ? 16.115 -2.841 -6.115 1.00 97.00 121 VAL A O 1
ATOM 923 N N . MET A 1 122 ? 14.570 -2.729 -7.743 1.00 97.06 122 MET A N 1
ATOM 924 C CA . MET A 1 122 ? 13.879 -3.962 -7.332 1.00 97.06 122 MET A CA 1
ATOM 925 C C . MET A 1 122 ? 14.820 -5.172 -7.354 1.00 97.06 122 MET A C 1
ATOM 927 O O . MET A 1 122 ? 14.817 -5.965 -6.423 1.00 97.06 122 MET A O 1
ATOM 931 N N . SER A 1 123 ? 15.690 -5.280 -8.362 1.00 96.00 123 SER A N 1
ATOM 932 C CA . SER A 1 123 ? 16.702 -6.341 -8.421 1.00 96.00 123 SER A CA 1
ATOM 933 C C . SER A 1 123 ? 17.738 -6.270 -7.301 1.00 96.00 123 SER A C 1
ATOM 935 O O . SER A 1 123 ? 18.255 -7.306 -6.908 1.00 96.00 123 SER A O 1
ATOM 937 N N . SER A 1 124 ? 18.059 -5.078 -6.790 1.00 96.25 124 SER A N 1
ATOM 938 C CA . SER A 1 124 ? 19.008 -4.934 -5.675 1.00 96.25 124 SER A CA 1
ATOM 939 C C . SER A 1 124 ? 18.431 -5.328 -4.312 1.00 96.25 124 SER A C 1
ATOM 941 O O . SER A 1 124 ? 19.192 -5.525 -3.370 1.00 96.25 124 SER A O 1
ATOM 943 N N . LEU A 1 125 ? 17.101 -5.411 -4.214 1.00 92.44 125 LEU A N 1
ATOM 944 C CA . LEU A 1 125 ? 16.358 -5.774 -3.004 1.00 92.44 125 LEU A CA 1
ATOM 945 C C . LEU A 1 125 ? 15.844 -7.224 -3.032 1.00 92.44 125 LEU A C 1
ATOM 947 O O . LEU A 1 125 ? 15.217 -7.650 -2.063 1.00 92.44 125 LEU A O 1
ATOM 951 N N . ALA A 1 126 ? 16.054 -7.929 -4.148 1.00 81.88 126 ALA A N 1
ATOM 952 C CA . ALA A 1 126 ? 15.632 -9.309 -4.368 1.00 81.88 126 ALA A CA 1
ATOM 953 C C . ALA A 1 126 ? 16.512 -10.328 -3.631 1.00 81.88 126 ALA A C 1
ATOM 955 O O . ALA A 1 126 ? 17.716 -10.047 -3.429 1.00 81.88 126 ALA A O 1
#

Organism: Colletotrichum higginsianum (strain IMI 349063) (NCBI:txid759273)